Protein AF-A0A316BCJ4-F1 (afdb_monomer)

pLDDT: mean 72.44, std 18.16, range [36.25, 93.19]

Structure (mmCIF, N/CA/C/O backbone):
data_AF-A0A316BCJ4-F1
#
_entry.id   AF-A0A316BCJ4-F1
#
loop_
_atom_site.group_PDB
_atom_site.id
_atom_site.type_symbol
_atom_site.label_atom_id
_atom_site.label_alt_id
_atom_site.label_comp_id
_atom_site.label_asym_id
_atom_site.label_entity_id
_atom_site.label_seq_id
_atom_site.pdbx_PDB_ins_code
_atom_site.Cartn_x
_atom_site.Cartn_y
_atom_site.Cartn_z
_atom_site.occupancy
_atom_site.B_iso_or_equiv
_atom_site.auth_seq_id
_atom_site.auth_comp_id
_atom_site.auth_asym_id
_atom_site.auth_atom_id
_atom_site.pdbx_PDB_model_num
ATOM 1 N N . MET A 1 1 ? -21.056 -7.267 5.463 1.00 51.72 1 MET A N 1
ATOM 2 C CA . MET A 1 1 ? -20.321 -6.931 4.212 1.00 51.72 1 MET A CA 1
ATOM 3 C C . MET A 1 1 ? -19.604 -8.192 3.710 1.00 51.72 1 MET A C 1
ATOM 5 O O . MET A 1 1 ? -19.361 -9.063 4.532 1.00 51.72 1 MET A O 1
ATOM 9 N N . SER A 1 2 ? -19.285 -8.358 2.415 1.00 53.59 2 SER A N 1
ATOM 10 C CA . SER A 1 2 ? -18.467 -9.519 1.986 1.00 53.59 2 SER A CA 1
ATOM 11 C C . SER A 1 2 ? -17.026 -9.367 2.498 1.00 53.59 2 SER A C 1
ATOM 13 O O . SER A 1 2 ? -16.483 -8.266 2.402 1.00 53.59 2 SER A O 1
ATOM 15 N N . ARG A 1 3 ? -16.399 -10.441 3.009 1.00 55.09 3 ARG A N 1
ATOM 16 C CA . ARG A 1 3 ? -15.015 -10.435 3.549 1.00 55.09 3 ARG A CA 1
ATOM 17 C C . ARG A 1 3 ? -13.990 -9.847 2.571 1.00 55.09 3 ARG A C 1
ATOM 19 O O . ARG A 1 3 ? -13.053 -9.172 2.990 1.00 55.09 3 ARG A O 1
ATOM 26 N N . GLU A 1 4 ? -14.196 -10.048 1.270 1.00 50.34 4 GLU A N 1
ATOM 27 C CA . GLU A 1 4 ? -13.363 -9.463 0.208 1.00 50.34 4 GLU A CA 1
ATOM 28 C C . GLU A 1 4 ? -13.374 -7.929 0.192 1.00 50.34 4 GLU A C 1
ATOM 30 O O . GLU A 1 4 ? -12.372 -7.307 -0.157 1.00 50.34 4 GLU A O 1
ATOM 35 N N . ASN A 1 5 ? -14.483 -7.302 0.588 1.00 52.69 5 ASN A N 1
ATOM 36 C CA . ASN A 1 5 ? -14.592 -5.845 0.606 1.00 52.69 5 ASN A CA 1
ATOM 37 C C . ASN A 1 5 ? -13.893 -5.257 1.838 1.00 52.69 5 ASN A C 1
ATOM 39 O O . ASN A 1 5 ? -13.210 -4.243 1.713 1.00 52.69 5 ASN A O 1
ATOM 43 N N . SER A 1 6 ? -13.958 -5.926 2.997 1.00 53.28 6 SER A N 1
ATOM 44 C CA . SER A 1 6 ? -13.237 -5.516 4.214 1.00 53.28 6 SER A CA 1
ATOM 45 C C . SER A 1 6 ? -11.713 -5.506 4.020 1.00 53.28 6 SER A C 1
ATOM 47 O O . SER A 1 6 ? -11.015 -4.710 4.646 1.00 53.28 6 SER A O 1
ATOM 49 N N . GLN A 1 7 ? -11.161 -6.335 3.125 1.00 61.00 7 GLN A N 1
ATOM 50 C CA . GLN A 1 7 ? -9.721 -6.349 2.822 1.00 61.00 7 GLN A CA 1
ATOM 51 C C . GLN A 1 7 ? -9.229 -5.142 2.009 1.00 61.00 7 GLN A C 1
ATOM 53 O O . GLN A 1 7 ? -8.041 -4.839 2.049 1.00 61.00 7 GLN A O 1
ATOM 58 N N . LYS A 1 8 ? -10.125 -4.423 1.323 1.00 61.62 8 LYS A N 1
ATOM 59 C CA . LYS A 1 8 ? -9.773 -3.299 0.435 1.00 61.62 8 LYS A CA 1
ATOM 60 C C . LYS A 1 8 ? -9.913 -1.923 1.094 1.00 61.62 8 LYS A C 1
ATOM 62 O O . LYS A 1 8 ? -9.478 -0.927 0.533 1.00 61.62 8 LYS A O 1
ATOM 67 N N . ILE A 1 9 ? -10.534 -1.855 2.272 1.00 65.19 9 ILE A N 1
ATOM 68 C CA . ILE A 1 9 ? -10.832 -0.593 2.962 1.00 65.19 9 ILE A CA 1
ATOM 69 C C . ILE A 1 9 ? -9.610 -0.108 3.758 1.00 65.19 9 ILE A C 1
ATOM 71 O O . ILE A 1 9 ? -9.266 -0.691 4.786 1.00 65.19 9 ILE A O 1
ATOM 75 N N . ASN A 1 10 ? -8.947 0.958 3.319 1.00 70.75 10 ASN A N 1
ATOM 76 C CA . ASN A 1 10 ? -7.932 1.616 4.146 1.00 70.75 10 ASN A CA 1
ATOM 77 C C . ASN A 1 10 ? -8.577 2.224 5.402 1.00 70.75 10 ASN A C 1
ATOM 79 O O . ASN A 1 10 ? -9.725 2.667 5.363 1.00 70.75 10 ASN A O 1
ATOM 83 N N . PHE A 1 11 ? -7.854 2.184 6.522 1.00 78.56 11 PHE A N 1
ATOM 84 C CA . PHE A 1 11 ? -8.283 2.765 7.792 1.00 78.56 11 PHE A CA 1
ATOM 85 C C . PHE A 1 11 ? -7.076 3.283 8.576 1.00 78.56 11 PHE A C 1
ATOM 87 O O . PHE A 1 11 ? -5.973 2.738 8.482 1.00 78.56 11 PHE A O 1
ATOM 94 N N . SER A 1 12 ? -7.300 4.318 9.374 1.00 82.38 12 SER A N 1
ATOM 95 C CA . SER A 1 12 ? -6.301 4.993 10.195 1.00 82.38 12 SER A CA 1
ATOM 96 C C . SER A 1 12 ? -6.470 4.680 11.687 1.00 82.38 12 SER A C 1
ATOM 98 O O . SER A 1 12 ? -7.500 4.179 12.149 1.00 82.38 12 SER A O 1
ATOM 100 N N . SER A 1 13 ? -5.462 5.032 12.490 1.00 84.81 13 SER A N 1
ATOM 101 C CA . SER A 1 13 ? -5.580 5.007 13.955 1.00 84.81 13 SER A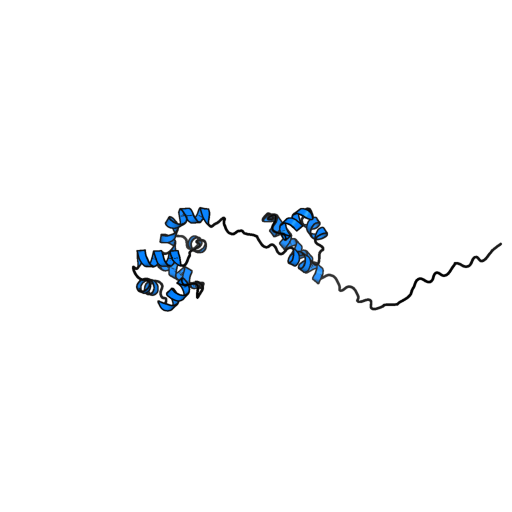 CA 1
ATOM 102 C C . SER A 1 13 ? -6.691 5.927 14.473 1.00 84.81 13 SER A C 1
ATOM 104 O O . SER A 1 13 ? -7.219 5.685 15.559 1.00 84.81 13 SER A O 1
ATOM 106 N N . GLU A 1 14 ? -7.034 6.983 13.735 1.00 84.44 14 GLU A N 1
ATOM 107 C CA . GLU A 1 14 ? -8.103 7.912 14.099 1.00 84.44 14 GLU A CA 1
ATOM 108 C C . GLU A 1 14 ? -9.482 7.282 13.897 1.00 84.44 14 GLU A C 1
ATOM 110 O O . GLU A 1 14 ? -10.312 7.348 14.805 1.00 84.44 14 GLU A O 1
ATOM 115 N N . ASP A 1 15 ? -9.678 6.543 12.802 1.00 86.56 15 ASP A N 1
ATOM 116 C CA . ASP A 1 15 ? -10.911 5.788 12.550 1.00 86.56 15 ASP A CA 1
ATOM 117 C C . ASP A 1 15 ? -11.181 4.779 13.665 1.00 86.56 15 ASP A C 1
ATOM 119 O O . ASP A 1 15 ? -12.292 4.688 14.191 1.00 86.56 15 ASP A O 1
ATOM 123 N N . VAL A 1 16 ? -10.139 4.062 14.098 1.00 87.50 16 VAL A N 1
ATOM 124 C CA . VAL A 1 16 ? -10.243 3.094 15.197 1.00 87.50 16 VAL A CA 1
ATOM 125 C C . VAL A 1 16 ? -10.573 3.790 16.522 1.00 87.50 16 VAL A C 1
ATOM 127 O O . VAL A 1 16 ? -11.366 3.268 17.308 1.00 87.50 16 VAL A O 1
ATOM 130 N N . ARG A 1 17 ? -10.015 4.982 16.789 1.00 88.88 17 ARG A N 1
ATOM 131 C CA . ARG A 1 17 ? -10.353 5.771 17.992 1.00 88.88 17 ARG A CA 1
ATOM 132 C C . ARG A 1 17 ? -11.798 6.250 17.962 1.00 88.88 17 ARG A C 1
ATOM 134 O O . ARG A 1 17 ? -12.479 6.151 18.982 1.00 88.88 17 ARG A O 1
ATOM 141 N N . LYS A 1 18 ? -12.262 6.743 16.814 1.00 89.81 18 LYS A N 1
ATOM 142 C CA . LYS A 1 18 ? -13.629 7.231 16.633 1.00 89.81 18 LYS A CA 1
ATOM 143 C C . LYS A 1 18 ? -14.637 6.096 16.799 1.00 89.81 18 LYS A C 1
ATOM 145 O O . LYS A 1 18 ? -15.547 6.217 17.614 1.00 89.81 18 LYS A O 1
ATOM 150 N N . PHE A 1 19 ? -14.392 4.950 16.166 1.00 90.81 19 PHE A N 1
ATOM 151 C CA . PHE A 1 19 ? -15.201 3.748 16.357 1.00 90.81 19 PHE A CA 1
ATOM 152 C C . PHE A 1 19 ? -15.244 3.288 17.818 1.00 90.81 19 PHE A C 1
ATOM 154 O O . PHE A 1 19 ? -16.316 3.014 18.359 1.00 90.81 19 PHE A O 1
ATOM 161 N N . ALA A 1 20 ? -14.084 3.227 18.482 1.00 90.81 20 ALA A N 1
ATOM 162 C CA . ALA A 1 20 ? -14.002 2.826 19.882 1.00 90.81 20 ALA A CA 1
ATOM 163 C C . ALA A 1 20 ? -14.783 3.779 20.801 1.00 90.81 20 ALA A C 1
ATOM 165 O O . ALA A 1 20 ? -15.461 3.321 21.722 1.00 90.81 20 ALA A O 1
ATOM 166 N N . SER A 1 21 ? -14.714 5.087 20.539 1.00 88.94 21 SER A N 1
ATOM 167 C CA . SER A 1 21 ? -15.469 6.107 21.270 1.00 88.94 21 SER A CA 1
ATOM 168 C C . SER A 1 21 ? -16.978 5.951 21.056 1.00 88.94 21 SER A C 1
ATOM 170 O O . SER A 1 21 ? -17.729 5.867 22.023 1.00 88.94 21 SER A O 1
ATOM 172 N N . GLU A 1 22 ? -17.423 5.822 19.804 1.00 90.69 22 GLU A N 1
ATOM 173 C CA . GLU A 1 22 ? -18.848 5.755 19.457 1.00 90.69 22 GLU A CA 1
ATOM 174 C C . GLU A 1 22 ? -19.524 4.451 19.901 1.00 90.69 22 GLU A C 1
ATOM 176 O O . GLU A 1 22 ? -20.659 4.474 20.374 1.00 90.69 22 GLU A O 1
ATOM 181 N N . ARG A 1 23 ? -18.854 3.301 19.748 1.00 89.25 23 ARG A N 1
ATOM 182 C CA . ARG A 1 23 ? -19.466 1.981 19.991 1.00 89.25 23 ARG A CA 1
ATOM 183 C C . ARG A 1 23 ? -19.181 1.400 21.368 1.00 89.25 23 ARG A C 1
ATOM 185 O O . ARG A 1 23 ? -19.972 0.598 21.857 1.00 89.25 23 ARG A O 1
ATOM 192 N N . TYR A 1 24 ? -18.066 1.777 21.989 1.00 90.00 24 TYR A N 1
ATOM 193 C CA . TYR A 1 24 ? -17.602 1.160 23.236 1.00 90.00 24 TYR A CA 1
ATOM 194 C C . TYR A 1 24 ? -17.343 2.170 24.360 1.00 90.00 24 TYR A C 1
ATOM 196 O O . TYR A 1 24 ? -17.082 1.758 25.499 1.00 90.00 24 TYR A O 1
ATOM 204 N N . GLY A 1 25 ? -17.392 3.475 24.065 1.00 86.94 25 GLY A N 1
ATOM 205 C CA . GLY A 1 25 ? -17.171 4.592 24.989 1.00 86.94 25 GLY A CA 1
ATOM 206 C C . GLY A 1 25 ? -15.726 4.744 25.473 1.00 86.94 25 GLY A C 1
ATOM 207 O O . GLY A 1 25 ? -15.237 5.852 25.658 1.00 86.94 25 GLY A O 1
ATOM 208 N N . THR A 1 26 ? -15.010 3.636 25.679 1.00 87.44 26 THR A N 1
ATOM 209 C CA . THR A 1 26 ? -13.625 3.628 26.153 1.00 87.44 26 THR A CA 1
ATOM 210 C C . THR A 1 26 ? -12.769 2.641 25.368 1.00 87.44 26 THR A C 1
ATOM 212 O O . THR A 1 26 ? -13.206 1.543 25.012 1.00 87.44 26 THR A O 1
ATOM 215 N N . LEU A 1 27 ? -11.487 2.981 25.195 1.00 85.38 27 LEU A N 1
ATOM 216 C CA . LEU A 1 27 ? -10.490 2.083 24.598 1.00 85.38 27 LEU A CA 1
ATOM 217 C C . LEU A 1 27 ? -10.329 0.775 25.385 1.00 85.38 27 LEU A C 1
ATOM 219 O O . LEU A 1 27 ? -9.986 -0.248 24.805 1.00 85.38 27 LEU A O 1
ATOM 223 N N . LYS A 1 28 ? -10.593 0.787 26.696 1.00 88.94 28 LYS A N 1
ATOM 224 C CA . LYS A 1 28 ? -10.544 -0.412 27.541 1.00 88.94 28 LYS A CA 1
ATOM 225 C C . LYS A 1 28 ? -11.634 -1.417 27.158 1.00 88.94 28 LYS A C 1
ATOM 227 O O . LYS A 1 28 ? -11.342 -2.602 27.005 1.00 88.94 28 LYS A O 1
ATOM 232 N N . ASN A 1 29 ? -12.871 -0.949 26.985 1.00 90.19 29 ASN A N 1
ATOM 233 C CA . ASN A 1 29 ? -13.991 -1.796 26.569 1.00 90.19 29 ASN A CA 1
ATOM 234 C C . ASN A 1 29 ? -13.792 -2.312 25.145 1.00 90.19 29 ASN A C 1
ATOM 236 O O . ASN A 1 29 ? -14.021 -3.489 24.878 1.00 90.19 29 ASN A O 1
ATOM 240 N N . PHE A 1 30 ? -13.293 -1.447 24.261 1.00 93.19 30 PHE A N 1
ATOM 241 C CA . PHE A 1 30 ? -12.974 -1.823 22.893 1.00 93.19 30 PHE A CA 1
ATOM 242 C C . PHE A 1 30 ? -11.863 -2.880 22.823 1.00 93.19 30 PHE A C 1
ATOM 244 O O . PHE A 1 30 ? -12.053 -3.907 22.181 1.00 93.19 30 PHE A O 1
ATOM 251 N N . ALA A 1 31 ? -10.753 -2.698 23.550 1.00 90.12 31 ALA A N 1
ATOM 252 C CA . ALA A 1 31 ? -9.663 -3.678 23.623 1.00 90.12 31 ALA A CA 1
ATOM 253 C C . ALA A 1 31 ? -10.164 -5.063 24.061 1.00 90.12 31 ALA A C 1
ATOM 255 O O . ALA A 1 31 ? -9.782 -6.078 23.479 1.00 90.12 31 ALA A O 1
ATOM 256 N N . LYS A 1 32 ? -11.071 -5.094 25.048 1.00 91.12 32 LYS A N 1
ATOM 257 C CA . LYS A 1 32 ? -11.721 -6.326 25.508 1.00 91.12 32 LYS A CA 1
ATOM 258 C C . LYS A 1 32 ? -12.571 -6.970 24.408 1.00 91.12 32 LYS A C 1
ATOM 260 O O . LYS A 1 32 ? -12.518 -8.186 24.267 1.00 91.12 32 LYS A O 1
ATOM 265 N N . ALA A 1 33 ? -13.320 -6.177 23.641 1.00 89.25 33 ALA A N 1
ATOM 266 C CA . ALA A 1 33 ? -14.183 -6.669 22.566 1.00 89.25 33 ALA A CA 1
ATOM 267 C C . ALA A 1 33 ? -13.393 -7.297 21.407 1.00 89.25 33 ALA A C 1
ATOM 269 O O . ALA A 1 33 ? -13.771 -8.355 20.925 1.00 89.25 33 ALA A O 1
ATOM 270 N N . ILE A 1 34 ? -12.264 -6.699 21.018 1.00 89.44 34 ILE A N 1
ATOM 271 C CA . ILE A 1 34 ? -11.385 -7.220 19.952 1.00 89.44 34 ILE A CA 1
ATOM 272 C C . ILE A 1 34 ? -10.364 -8.262 20.458 1.00 89.44 34 ILE A C 1
ATOM 274 O O . ILE A 1 34 ? -9.479 -8.704 19.717 1.00 89.44 34 ILE A O 1
ATOM 278 N N . GLY A 1 35 ? -10.421 -8.616 21.747 1.00 88.00 35 GLY A N 1
ATOM 279 C CA . GLY A 1 35 ? -9.570 -9.632 22.366 1.00 88.00 35 GLY A CA 1
ATOM 280 C C . GLY A 1 35 ? -8.079 -9.279 22.435 1.00 88.00 35 GLY A C 1
ATOM 281 O O . GLY A 1 35 ? -7.243 -10.175 22.303 1.00 88.00 35 GLY A O 1
ATOM 282 N N . VAL A 1 36 ? -7.724 -8.000 22.611 1.00 87.75 36 VAL A N 1
ATOM 283 C CA . VAL A 1 36 ? -6.329 -7.544 22.790 1.00 87.75 36 VAL A CA 1
ATOM 284 C C . VAL A 1 36 ? -6.142 -6.821 24.123 1.00 87.75 36 VAL A C 1
ATOM 286 O O . VAL A 1 36 ? -7.090 -6.338 24.739 1.00 87.75 36 VAL A O 1
ATOM 289 N N . SER A 1 37 ? -4.897 -6.706 24.587 1.00 87.69 37 SER A N 1
ATOM 290 C CA . SER A 1 37 ? -4.608 -5.906 25.777 1.00 87.69 37 SER A CA 1
ATOM 291 C C . SER A 1 37 ? -4.721 -4.408 25.468 1.00 87.69 37 SER A C 1
ATOM 293 O O . SER A 1 37 ? -4.323 -3.941 24.398 1.00 87.69 37 SER A O 1
ATOM 295 N N . GLN A 1 38 ? -5.223 -3.627 26.428 1.00 86.94 38 GLN A N 1
ATOM 296 C CA . GLN A 1 38 ? -5.300 -2.169 26.298 1.00 86.94 38 GLN A CA 1
ATOM 297 C C . GLN A 1 38 ? -3.927 -1.529 25.987 1.00 86.94 38 GLN A C 1
ATOM 299 O O . GLN A 1 38 ? -3.883 -0.678 25.103 1.00 86.94 38 GLN A O 1
ATOM 304 N N . PRO A 1 39 ? -2.796 -1.937 26.607 1.00 87.38 39 PRO A N 1
ATOM 305 C CA . PRO A 1 39 ? -1.478 -1.416 26.237 1.00 87.38 39 PRO A CA 1
ATOM 306 C C . PRO A 1 39 ? -1.096 -1.690 24.779 1.00 87.38 39 PRO A C 1
ATOM 308 O O . PRO A 1 39 ? -0.562 -0.799 24.120 1.00 87.38 39 PRO A O 1
ATOM 311 N N . ASN A 1 40 ? -1.399 -2.886 24.258 1.00 84.56 40 ASN A N 1
ATOM 312 C CA . ASN A 1 40 ? -1.113 -3.222 22.862 1.00 84.56 40 ASN A CA 1
ATOM 313 C C . ASN A 1 40 ? -1.945 -2.361 21.908 1.00 84.56 40 ASN A C 1
ATOM 315 O O . ASN A 1 40 ? -1.399 -1.825 20.948 1.00 84.56 40 ASN A O 1
ATOM 319 N N . LEU A 1 41 ? -3.232 -2.165 22.208 1.00 87.12 41 LEU A N 1
ATOM 320 C CA . LEU A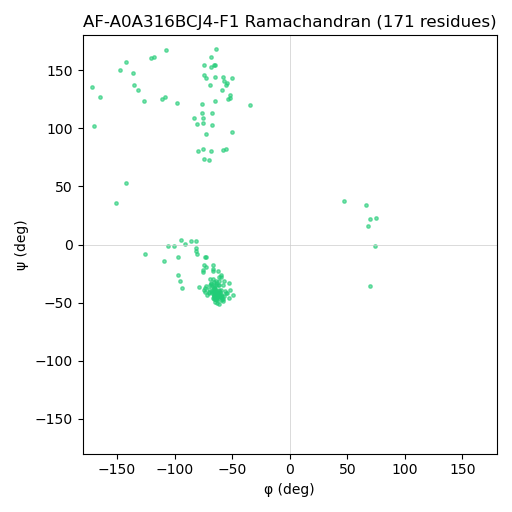 1 41 ? -4.089 -1.257 21.446 1.00 87.12 41 LEU A CA 1
ATOM 321 C C . LEU A 1 41 ? -3.538 0.176 21.456 1.00 87.12 41 LEU A C 1
ATOM 323 O O . LEU A 1 41 ? -3.406 0.781 20.398 1.00 87.12 41 LEU A O 1
ATOM 327 N N . THR A 1 42 ? -3.146 0.709 22.614 1.00 86.56 42 THR A N 1
ATOM 328 C CA . THR A 1 42 ? -2.563 2.059 22.713 1.00 86.56 42 THR A CA 1
ATOM 329 C C . THR A 1 42 ? -1.257 2.186 21.917 1.00 86.56 42 THR A C 1
ATOM 331 O O . THR A 1 42 ? -1.017 3.205 21.266 1.00 86.56 42 THR A O 1
ATOM 334 N N . GLN A 1 43 ? -0.401 1.159 21.932 1.00 83.62 43 GLN A N 1
ATOM 335 C CA . GLN A 1 43 ? 0.829 1.140 21.133 1.00 83.62 43 GLN A CA 1
ATOM 336 C C . GLN A 1 43 ? 0.541 1.139 19.630 1.00 83.62 43 GLN A C 1
ATOM 338 O O . GLN A 1 43 ? 1.193 1.881 18.897 1.00 83.62 43 GLN A O 1
ATOM 343 N N . SER A 1 44 ? -0.454 0.371 19.181 1.00 83.44 44 SER A N 1
ATOM 344 C CA . SER A 1 44 ? -0.868 0.373 17.777 1.00 83.44 44 SER A CA 1
ATOM 345 C C . SER A 1 44 ? -1.468 1.716 17.357 1.00 83.44 44 SER A C 1
ATOM 347 O O . SER A 1 44 ? -1.047 2.309 16.368 1.00 83.44 44 SER A O 1
ATOM 349 N N . LEU A 1 45 ? -2.354 2.284 18.179 1.00 85.38 45 LEU A N 1
ATOM 350 C CA . LEU A 1 45 ? -2.985 3.578 17.903 1.00 85.38 45 LEU A CA 1
ATOM 351 C C . LEU A 1 45 ? -2.018 4.765 17.937 1.00 85.38 45 LEU A C 1
ATOM 353 O O . LEU A 1 45 ? -2.353 5.828 17.419 1.00 85.38 45 LEU A O 1
ATOM 357 N N . SER A 1 46 ? -0.863 4.636 18.590 1.00 82.06 46 SER A N 1
ATOM 358 C CA . SER A 1 46 ? 0.170 5.682 18.642 1.00 82.06 46 SER A CA 1
ATOM 359 C C . SER A 1 46 ? 1.199 5.573 17.515 1.00 82.06 46 SER A C 1
ATOM 361 O O . SER A 1 46 ? 2.131 6.368 17.482 1.00 82.06 46 SER A O 1
ATOM 363 N N . GLY A 1 47 ? 1.071 4.585 16.620 1.00 75.50 47 GLY A N 1
ATOM 364 C CA . GLY A 1 47 ? 2.033 4.342 15.541 1.00 75.50 47 GLY A CA 1
ATOM 365 C C . GLY A 1 47 ? 3.355 3.724 16.007 1.00 75.50 47 GLY A C 1
ATOM 366 O O . GLY A 1 47 ? 4.200 3.394 15.183 1.00 75.50 47 GLY A O 1
ATOM 367 N N . LYS A 1 48 ? 3.533 3.493 17.318 1.00 73.50 48 LYS A N 1
ATOM 368 C CA . LYS A 1 48 ? 4.707 2.791 17.868 1.00 73.50 48 LYS A CA 1
ATOM 369 C C . LYS A 1 48 ? 4.756 1.324 17.448 1.00 73.50 48 LYS A C 1
ATOM 371 O O . LYS A 1 48 ? 5.818 0.709 17.492 1.00 73.50 48 LYS A O 1
ATOM 376 N N . ARG A 1 49 ? 3.608 0.751 17.081 1.00 72.56 49 ARG A N 1
ATOM 377 C CA . ARG A 1 49 ? 3.495 -0.572 16.470 1.00 72.56 49 ARG A CA 1
ATOM 378 C C . ARG A 1 49 ? 2.524 -0.518 15.294 1.00 72.56 49 ARG A C 1
ATOM 380 O O . ARG A 1 49 ? 1.458 0.071 15.443 1.00 72.56 49 ARG A O 1
ATOM 387 N N . PRO A 1 50 ? 2.832 -1.154 14.157 1.00 72.81 50 PRO A N 1
ATOM 388 C CA . PRO A 1 50 ? 1.852 -1.292 13.091 1.00 72.81 50 PRO A CA 1
ATOM 389 C C . PRO A 1 50 ? 0.684 -2.179 13.545 1.00 72.81 50 PRO A C 1
ATOM 391 O O . PRO A 1 50 ? 0.829 -3.044 14.419 1.00 72.81 50 PRO A O 1
ATOM 394 N N . PHE A 1 51 ? -0.482 -1.986 12.932 1.00 74.19 51 PHE A N 1
ATOM 395 C CA . PHE A 1 51 ? -1.576 -2.947 13.022 1.00 74.19 51 PHE A CA 1
ATOM 396 C C . PHE A 1 51 ? -1.149 -4.228 12.291 1.00 74.19 51 PHE A C 1
ATOM 398 O O . PHE A 1 51 ? -1.084 -4.267 11.068 1.00 74.19 51 PHE A O 1
ATOM 405 N N . GLY A 1 52 ? -0.775 -5.262 13.047 1.00 68.31 52 GLY A N 1
ATOM 406 C CA . GLY A 1 52 ? -0.395 -6.564 12.488 1.00 68.31 52 GLY A CA 1
ATOM 407 C C . GLY A 1 52 ? -1.545 -7.268 11.752 1.00 68.31 52 GLY A C 1
ATOM 408 O O . GLY A 1 52 ? -2.705 -6.892 11.897 1.00 68.31 52 GLY A O 1
ATOM 409 N N . ALA A 1 53 ? -1.233 -8.339 11.016 1.00 68.12 53 ALA A N 1
ATOM 410 C CA . ALA A 1 53 ? -2.178 -9.037 10.131 1.00 68.12 53 ALA A CA 1
ATOM 411 C C . ALA A 1 53 ? -3.511 -9.439 10.802 1.00 68.12 53 ALA A C 1
ATOM 413 O O . ALA A 1 53 ? -4.576 -9.264 10.216 1.00 68.12 53 ALA A O 1
ATOM 414 N N . SER A 1 54 ? -3.477 -9.880 12.064 1.00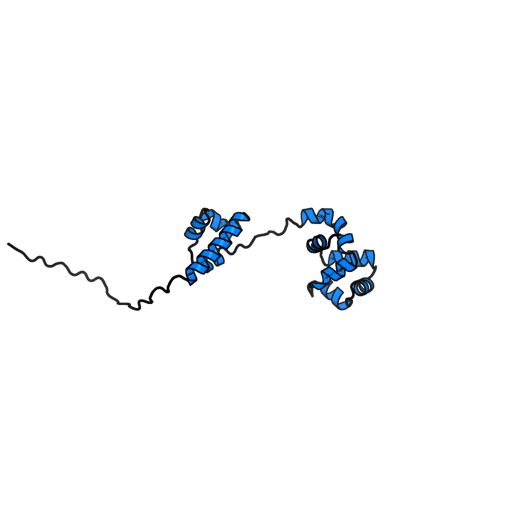 81.12 54 SER A N 1
ATOM 415 C CA . SER A 1 54 ? -4.675 -10.306 12.806 1.00 81.12 54 SER A CA 1
ATOM 416 C C . SER A 1 54 ? -5.590 -9.160 13.254 1.00 81.12 54 SER A C 1
ATOM 418 O O . SER A 1 54 ? -6.670 -9.408 13.781 1.00 81.12 54 SER A O 1
ATOM 420 N N . TRP A 1 55 ? -5.163 -7.896 13.147 1.00 83.19 55 TRP A N 1
ATOM 421 C CA . TRP A 1 55 ? -5.998 -6.760 13.557 1.00 83.19 55 TRP A CA 1
ATOM 422 C C . TRP A 1 55 ? -7.229 -6.617 12.685 1.00 83.19 55 TRP A C 1
ATOM 424 O O . TRP A 1 55 ? -8.290 -6.253 13.178 1.00 83.19 55 TRP A O 1
ATOM 434 N N . ARG A 1 56 ? -7.087 -6.921 11.398 1.00 81.44 56 ARG A N 1
ATOM 435 C CA . ARG A 1 56 ? -8.169 -6.769 10.438 1.00 81.44 56 ARG A CA 1
ATOM 436 C C . ARG A 1 56 ? -9.320 -7.719 10.746 1.00 81.44 56 ARG A C 1
ATOM 438 O O . ARG A 1 56 ? -10.459 -7.284 10.791 1.00 81.44 56 ARG A O 1
ATOM 445 N N . GLU A 1 57 ? -9.007 -8.974 11.052 1.00 84.31 57 GLU A N 1
ATOM 446 C CA . GLU A 1 57 ? -9.992 -9.977 11.475 1.00 84.31 57 GLU A CA 1
ATOM 447 C C . GLU A 1 57 ? -10.713 -9.537 12.752 1.00 84.31 57 GLU A C 1
ATOM 449 O O . GLU A 1 57 ? -11.937 -9.488 12.790 1.00 84.31 57 GLU A O 1
ATOM 454 N N . ARG A 1 58 ? -9.958 -9.092 13.762 1.00 87.88 58 ARG A N 1
ATOM 455 C CA . ARG A 1 58 ? -10.514 -8.629 15.043 1.00 87.88 58 ARG A CA 1
ATOM 456 C C . ARG A 1 58 ? -11.394 -7.385 14.911 1.00 87.88 58 ARG A C 1
ATOM 458 O O . ARG A 1 58 ? -12.337 -7.216 15.675 1.00 87.88 58 ARG A O 1
ATOM 465 N N . LEU A 1 59 ? -11.070 -6.493 13.975 1.00 87.88 59 LEU A N 1
ATOM 466 C CA . LEU A 1 59 ? -11.877 -5.315 13.652 1.00 87.88 59 LEU A CA 1
ATOM 467 C C . LEU A 1 59 ? -13.147 -5.700 12.878 1.00 87.88 59 LEU A C 1
ATOM 469 O O . LEU A 1 59 ? -14.212 -5.134 13.122 1.00 87.88 59 LEU A O 1
ATOM 473 N N . ASP A 1 60 ? -13.057 -6.677 11.978 1.00 85.75 60 ASP A N 1
ATOM 474 C CA . ASP A 1 60 ? -14.209 -7.205 11.241 1.00 85.75 60 ASP A CA 1
ATOM 475 C C . ASP A 1 60 ? -15.210 -7.886 12.190 1.00 85.75 60 ASP A C 1
ATOM 477 O O . ASP A 1 60 ? -16.406 -7.617 12.107 1.00 85.75 60 ASP A O 1
ATOM 481 N N . GLU A 1 61 ? -14.725 -8.654 13.174 1.00 86.88 61 GLU A N 1
ATOM 482 C CA . GLU A 1 61 ? -15.547 -9.319 14.203 1.00 86.88 61 GLU A CA 1
ATOM 483 C C . GLU A 1 61 ? -16.416 -8.354 15.020 1.00 86.88 61 GLU A C 1
ATOM 485 O O . GLU A 1 61 ? -17.515 -8.707 15.447 1.00 86.88 61 GLU A O 1
ATOM 490 N N . VAL A 1 62 ? -15.944 -7.124 15.230 1.00 88.19 62 VAL A N 1
ATOM 491 C CA . VAL A 1 62 ? -16.684 -6.085 15.962 1.00 88.19 62 VAL A CA 1
ATOM 492 C C . VAL A 1 62 ? -17.497 -5.166 15.049 1.00 88.19 62 VAL A C 1
ATOM 494 O O . VAL A 1 62 ? -18.111 -4.214 15.527 1.00 88.19 62 VAL A O 1
ATOM 497 N N . GLY A 1 63 ? -17.528 -5.430 13.740 1.00 85.81 63 GLY A N 1
ATOM 498 C CA . GLY A 1 63 ? -18.287 -4.639 12.770 1.00 85.81 63 GLY A CA 1
ATOM 499 C C . GLY A 1 63 ? -17.655 -3.284 12.436 1.00 85.81 63 GLY A C 1
ATOM 500 O O . GLY A 1 63 ? -18.353 -2.373 11.987 1.00 85.81 63 GLY A O 1
ATOM 501 N N . PHE A 1 64 ? -16.341 -3.128 12.635 1.00 87.88 64 PHE A N 1
ATOM 502 C CA . PHE A 1 64 ? -15.621 -1.885 12.337 1.00 87.88 64 PHE A CA 1
ATOM 503 C C . PHE A 1 64 ? -15.770 -1.469 10.870 1.00 87.88 64 PHE A C 1
ATOM 505 O O . PHE A 1 64 ? -16.115 -0.326 10.589 1.00 87.88 64 PHE A O 1
ATOM 512 N N . PHE A 1 65 ? -15.562 -2.392 9.926 1.00 82.62 65 PHE A N 1
ATOM 513 C CA . PHE A 1 65 ? -15.631 -2.080 8.494 1.00 82.62 65 PHE A CA 1
ATOM 514 C C . PHE A 1 65 ? -17.052 -1.765 8.026 1.00 82.62 65 PHE A C 1
ATOM 516 O O . PHE A 1 65 ? -17.230 -0.945 7.127 1.00 82.62 65 PHE A O 1
ATOM 523 N N . GLU A 1 66 ? -18.067 -2.348 8.668 1.00 81.81 66 GLU A N 1
ATOM 524 C CA . GLU A 1 66 ? -19.472 -2.007 8.421 1.00 81.81 66 GLU A CA 1
ATOM 525 C C . GLU A 1 66 ? -19.810 -0.591 8.872 1.00 81.81 66 GLU A C 1
ATOM 527 O O . GLU A 1 66 ? -20.510 0.127 8.161 1.00 81.81 66 GLU A O 1
ATOM 532 N N . TRP A 1 67 ? -19.267 -0.171 10.015 1.00 85.75 67 TRP A N 1
ATOM 533 C CA . TRP A 1 67 ? -19.376 1.206 10.488 1.00 85.75 67 TRP A CA 1
ATOM 534 C C . TRP A 1 67 ? -18.559 2.182 9.632 1.00 85.75 67 TRP A C 1
ATOM 536 O O . TRP A 1 67 ? -19.029 3.281 9.344 1.00 85.75 67 TRP A O 1
ATOM 546 N N . LEU A 1 68 ? -17.372 1.772 9.182 1.00 80.88 68 LEU A N 1
ATOM 547 C CA . LEU A 1 68 ? -16.479 2.621 8.400 1.00 80.88 68 LEU A CA 1
ATOM 548 C C . LEU A 1 68 ? -16.992 2.828 6.970 1.00 80.88 68 LEU A C 1
ATOM 550 O O . LEU A 1 68 ? -16.861 3.915 6.430 1.00 80.88 68 LEU A O 1
ATOM 554 N N . SER A 1 69 ? -17.620 1.829 6.345 1.00 73.00 69 SER A N 1
ATOM 555 C CA . SER A 1 69 ? -18.080 1.898 4.948 1.00 73.00 69 SER A CA 1
ATOM 556 C C . SER A 1 69 ? -18.970 3.094 4.572 1.00 73.00 69 SER A C 1
ATOM 558 O O . SER A 1 69 ? -18.709 3.679 3.519 1.00 73.00 69 SER A O 1
ATOM 560 N N . PRO A 1 70 ? -20.003 3.488 5.345 1.00 69.75 70 PRO A N 1
ATOM 561 C CA . PRO A 1 70 ? -20.794 4.677 5.030 1.00 69.75 70 PRO A CA 1
ATOM 562 C C . PRO A 1 70 ? -20.002 5.978 5.210 1.00 69.75 70 PRO A C 1
ATOM 564 O O . PRO A 1 70 ? -20.209 6.901 4.430 1.00 69.75 70 PRO A O 1
ATOM 567 N N . ILE A 1 71 ? -19.078 6.029 6.177 1.00 66.12 71 ILE A N 1
ATOM 568 C CA . ILE A 1 71 ? -18.164 7.164 6.405 1.00 66.12 71 ILE A CA 1
ATOM 569 C C . ILE A 1 71 ? -17.152 7.258 5.250 1.00 66.12 71 ILE A C 1
ATOM 571 O O . ILE A 1 71 ? -16.840 8.341 4.768 1.00 66.12 71 ILE A O 1
ATOM 575 N N . ASN A 1 72 ? -16.737 6.107 4.717 1.00 58.12 72 ASN A N 1
ATOM 576 C CA . ASN A 1 72 ? -15.839 5.984 3.578 1.00 58.12 72 ASN A CA 1
ATOM 577 C C . ASN A 1 72 ? -16.518 6.135 2.208 1.00 58.12 72 ASN A C 1
ATOM 579 O O . ASN A 1 72 ? -15.834 6.010 1.200 1.00 58.12 72 ASN A O 1
ATOM 583 N N . LYS A 1 73 ? -17.824 6.419 2.092 1.00 50.53 73 LYS A N 1
ATOM 584 C CA . LYS A 1 73 ? -18.423 6.674 0.762 1.00 50.53 73 LYS A CA 1
ATOM 585 C C . LYS A 1 73 ? -17.832 7.906 0.062 1.00 50.53 73 LYS A C 1
ATOM 587 O O . LYS A 1 73 ? -17.881 7.959 -1.166 1.00 50.53 73 LYS A O 1
ATOM 592 N N . GLU A 1 74 ? -17.252 8.836 0.818 1.00 46.75 74 GLU A N 1
ATOM 593 C CA . GLU A 1 74 ? -16.486 9.972 0.286 1.00 46.75 74 GLU A CA 1
ATOM 594 C C . GLU A 1 74 ? -14.973 9.663 0.199 1.00 46.75 74 GLU A C 1
ATOM 596 O O . GLU A 1 74 ? -14.352 9.955 -0.818 1.00 46.75 74 GLU A O 1
ATOM 601 N N . LEU A 1 75 ? -14.388 8.926 1.153 1.00 44.00 75 LEU A N 1
ATOM 602 C CA . LEU A 1 75 ? -12.960 8.534 1.132 1.00 44.00 75 LEU A CA 1
ATOM 603 C C . LEU A 1 75 ? -12.606 7.402 0.142 1.00 44.00 75 LEU A C 1
ATOM 605 O O . LEU A 1 75 ? -11.467 7.316 -0.308 1.00 44.00 75 LEU A O 1
ATOM 609 N N . ILE A 1 76 ? -13.571 6.569 -0.274 1.00 45.59 76 ILE A N 1
ATOM 610 C CA . ILE A 1 76 ? -13.401 5.609 -1.385 1.00 45.59 76 ILE A CA 1
ATOM 611 C C . ILE A 1 76 ? -13.228 6.354 -2.721 1.00 45.59 76 ILE A C 1
ATOM 613 O O . ILE A 1 76 ? -12.728 5.767 -3.679 1.00 45.59 76 ILE A O 1
ATOM 617 N N . LYS A 1 77 ? -13.604 7.639 -2.803 1.00 43.53 77 LYS A N 1
ATOM 618 C CA . LYS A 1 77 ? -13.388 8.459 -4.001 1.00 43.53 77 LYS A CA 1
ATOM 619 C C . LYS A 1 77 ? -12.111 9.298 -3.950 1.00 43.53 77 LYS A C 1
ATOM 621 O O . LYS A 1 77 ? -11.491 9.431 -4.999 1.00 43.53 77 LYS A O 1
ATOM 626 N N . ASP A 1 78 ? -11.671 9.749 -2.774 1.00 37.25 78 ASP A N 1
ATOM 627 C CA . ASP A 1 78 ? -10.583 10.740 -2.699 1.00 37.25 78 ASP A CA 1
ATOM 628 C C . ASP A 1 78 ? -9.229 10.233 -2.166 1.00 37.25 78 ASP A C 1
ATOM 630 O O . ASP A 1 78 ? -8.216 10.874 -2.430 1.00 37.25 78 ASP A O 1
ATOM 634 N N . GLU A 1 79 ? -9.132 9.057 -1.529 1.00 38.16 79 GLU A N 1
ATOM 635 C CA . GLU A 1 79 ? -7.816 8.489 -1.147 1.00 38.16 79 GLU A CA 1
ATOM 636 C C . GLU A 1 79 ? -7.298 7.387 -2.085 1.00 38.16 79 GLU A C 1
ATOM 638 O O . GLU A 1 79 ? -6.172 6.911 -1.937 1.00 38.16 79 GLU A O 1
ATOM 643 N N . LEU A 1 80 ? -8.068 7.022 -3.116 1.00 41.28 80 LEU A N 1
ATOM 644 C CA . LEU A 1 80 ? -7.572 6.190 -4.221 1.00 41.28 80 LEU A CA 1
ATOM 645 C C . LEU A 1 80 ? -6.793 6.990 -5.281 1.00 41.28 80 LEU A C 1
ATOM 647 O O . LEU A 1 80 ? -6.251 6.383 -6.202 1.00 41.28 80 LEU A O 1
ATOM 651 N N . ILE A 1 81 ? -6.682 8.320 -5.148 1.00 38.88 81 ILE A N 1
ATOM 652 C CA . ILE A 1 81 ? -5.876 9.173 -6.038 1.00 38.88 81 ILE A CA 1
ATOM 653 C C . ILE A 1 81 ? -5.186 10.298 -5.244 1.00 38.88 81 ILE A C 1
ATOM 655 O O . ILE A 1 81 ? -5.305 11.472 -5.569 1.00 38.88 81 ILE A O 1
ATOM 659 N N . ASN A 1 82 ? -4.453 9.969 -4.179 1.00 36.44 82 ASN A N 1
ATOM 660 C CA . ASN A 1 82 ? -3.311 10.809 -3.786 1.00 36.44 82 ASN A CA 1
ATOM 661 C C . ASN A 1 82 ? -2.201 10.019 -3.088 1.00 36.44 82 ASN A C 1
ATOM 663 O O . ASN A 1 82 ? -1.501 10.511 -2.205 1.00 36.44 82 ASN A O 1
ATOM 667 N N . VAL A 1 83 ? -1.984 8.782 -3.533 1.00 40.84 83 VAL A N 1
ATOM 668 C CA . VAL A 1 83 ? -0.591 8.390 -3.687 1.00 40.84 83 VAL A CA 1
ATOM 669 C C . VAL A 1 83 ? -0.136 9.282 -4.838 1.00 40.84 83 VAL A C 1
ATOM 671 O O . VAL A 1 83 ? -0.613 9.115 -5.960 1.00 40.84 83 VAL A O 1
ATOM 674 N N . GLU A 1 84 ? 0.766 10.232 -4.598 1.00 41.47 84 GLU A N 1
ATOM 675 C CA . GLU A 1 84 ? 1.768 10.491 -5.624 1.00 41.47 84 GLU A CA 1
ATOM 676 C C . GLU A 1 84 ? 2.425 9.127 -5.859 1.00 41.47 84 GLU A C 1
ATOM 678 O O . GLU A 1 84 ? 3.452 8.794 -5.269 1.00 41.47 84 GLU A O 1
ATOM 683 N N . THR A 1 85 ? 1.810 8.271 -6.679 1.00 45.25 85 THR A N 1
ATOM 684 C CA . THR A 1 85 ? 2.503 7.171 -7.313 1.00 45.25 85 THR A CA 1
ATOM 685 C C . THR A 1 85 ? 3.398 7.862 -8.319 1.00 45.25 85 THR A C 1
ATOM 687 O O . THR A 1 85 ? 3.215 7.747 -9.526 1.00 45.25 85 THR A O 1
ATOM 690 N N . LYS A 1 86 ? 4.453 8.512 -7.822 1.00 48.69 86 LYS A N 1
ATOM 691 C CA . LYS A 1 86 ? 5.754 8.227 -8.385 1.00 48.69 86 LYS A CA 1
ATOM 692 C C . LYS A 1 86 ? 5.936 6.731 -8.175 1.00 48.69 86 LYS A C 1
ATOM 694 O O . LYS A 1 86 ? 6.502 6.283 -7.184 1.00 48.69 86 LYS A O 1
ATOM 699 N N . LEU A 1 87 ? 5.330 5.956 -9.076 1.00 56.00 87 LEU A N 1
ATOM 700 C CA . LEU A 1 87 ? 5.781 4.626 -9.414 1.00 56.00 87 LEU A CA 1
ATOM 701 C C . LEU A 1 87 ? 7.266 4.832 -9.684 1.00 56.00 87 LEU A C 1
ATOM 703 O O . LEU A 1 87 ? 7.639 5.351 -10.733 1.00 56.00 87 LEU A O 1
ATOM 707 N N . ASN A 1 88 ? 8.091 4.570 -8.670 1.00 63.06 88 ASN A N 1
ATOM 708 C CA . ASN A 1 88 ? 9.530 4.663 -8.797 1.00 63.06 88 ASN A CA 1
ATOM 709 C C . ASN A 1 88 ? 9.941 3.431 -9.587 1.00 63.06 88 ASN A C 1
ATOM 711 O O . ASN A 1 88 ? 10.220 2.372 -9.027 1.00 63.06 88 ASN A O 1
ATOM 715 N N . ILE A 1 89 ? 9.799 3.540 -10.902 1.00 72.88 89 ILE A N 1
ATOM 716 C CA . ILE A 1 89 ? 10.114 2.467 -11.821 1.00 72.88 89 ILE A CA 1
ATOM 717 C C . ILE A 1 89 ? 11.623 2.448 -11.905 1.00 72.88 89 ILE A C 1
ATOM 719 O O . ILE A 1 89 ? 12.240 3.388 -12.403 1.00 72.88 89 ILE A O 1
ATOM 723 N N . ASP A 1 90 ? 12.199 1.370 -11.394 1.00 80.19 90 ASP A N 1
ATOM 724 C CA . ASP A 1 90 ? 13.635 1.157 -11.404 1.00 80.19 90 ASP A CA 1
ATOM 725 C C . ASP A 1 90 ? 14.104 0.768 -12.816 1.00 80.19 90 ASP A C 1
ATOM 727 O O . ASP A 1 90 ? 14.369 -0.393 -13.129 1.00 80.19 90 ASP A O 1
ATOM 731 N N . ILE A 1 91 ? 14.124 1.762 -13.710 1.00 84.06 91 ILE A N 1
ATOM 732 C CA . ILE A 1 91 ? 14.626 1.619 -15.080 1.00 84.06 91 ILE A CA 1
ATOM 733 C C . ILE A 1 91 ? 16.115 1.257 -15.059 1.00 84.06 91 ILE A C 1
ATOM 735 O O . ILE A 1 91 ? 16.557 0.474 -15.898 1.00 84.06 91 ILE A O 1
ATOM 739 N N . ASP A 1 92 ? 16.869 1.779 -14.088 1.00 84.88 92 ASP A N 1
ATOM 740 C CA . ASP A 1 92 ? 18.292 1.479 -13.925 1.00 84.88 92 ASP A CA 1
ATOM 741 C C . ASP A 1 92 ? 18.491 0.001 -13.536 1.00 84.88 92 ASP A C 1
ATOM 743 O O . ASP A 1 92 ? 19.237 -0.712 -14.208 1.00 84.88 92 ASP A O 1
ATOM 747 N N . GLY A 1 93 ? 17.713 -0.520 -12.583 1.00 83.31 93 GLY A N 1
ATOM 748 C CA . GLY A 1 93 ? 17.692 -1.948 -12.254 1.00 83.31 93 GLY A CA 1
ATOM 749 C C . GLY A 1 93 ? 17.240 -2.841 -13.417 1.00 83.31 93 GLY A C 1
ATOM 750 O O . GLY A 1 93 ? 17.779 -3.933 -13.609 1.00 83.31 93 GLY A O 1
ATOM 751 N N . ALA A 1 94 ? 16.300 -2.386 -14.253 1.00 83.06 94 ALA A N 1
ATOM 752 C CA . ALA A 1 94 ? 15.900 -3.115 -15.460 1.00 83.06 94 ALA A CA 1
ATOM 753 C C . ALA A 1 94 ? 17.030 -3.185 -16.506 1.00 83.06 94 ALA A C 1
ATOM 755 O O . ALA A 1 94 ? 17.235 -4.231 -17.128 1.00 83.06 94 ALA A O 1
ATOM 756 N N . ILE A 1 95 ? 17.793 -2.103 -16.685 1.00 84.31 95 ILE A N 1
ATOM 757 C CA . ILE A 1 95 ? 18.973 -2.057 -17.564 1.00 84.31 95 ILE A CA 1
ATOM 758 C C . ILE A 1 95 ? 20.056 -3.019 -17.065 1.00 84.31 95 ILE A C 1
ATOM 760 O O . ILE A 1 95 ? 20.590 -3.804 -17.852 1.00 84.31 95 ILE A O 1
ATOM 764 N N . GLU A 1 96 ? 20.342 -3.001 -15.762 1.00 83.56 96 GLU A N 1
ATOM 765 C CA . GLU A 1 96 ? 21.336 -3.881 -15.144 1.00 83.56 96 GLU A CA 1
ATOM 766 C C . GLU A 1 96 ? 20.937 -5.356 -15.260 1.00 83.56 96 GLU A C 1
ATOM 768 O O . GLU A 1 96 ? 21.716 -6.184 -15.737 1.00 83.56 96 GLU A O 1
ATOM 773 N N . LEU A 1 97 ? 19.700 -5.695 -14.885 1.00 83.19 97 LEU A N 1
ATOM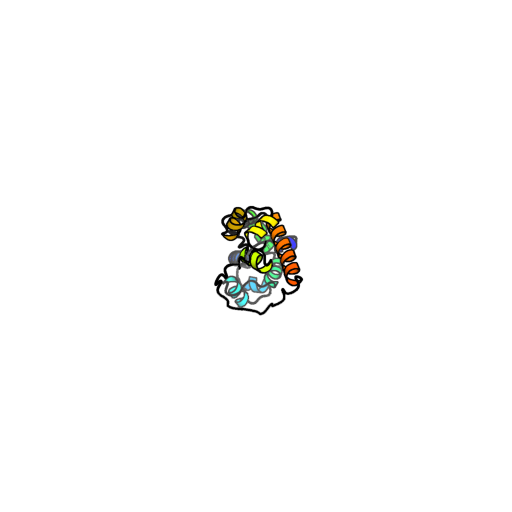 774 C CA . LEU A 1 97 ? 19.231 -7.080 -14.856 1.00 83.19 97 LEU A CA 1
ATOM 775 C C . LEU A 1 97 ? 19.098 -7.689 -16.257 1.00 83.19 97 LEU A C 1
ATOM 777 O O . LEU A 1 97 ? 19.346 -8.882 -16.438 1.00 83.19 97 LEU A O 1
ATOM 781 N N . SER A 1 98 ? 18.718 -6.880 -17.247 1.00 82.44 98 SER A N 1
ATOM 782 C CA . SER A 1 98 ? 18.630 -7.305 -18.647 1.00 82.44 98 SER A CA 1
ATOM 783 C C . SER A 1 98 ? 19.980 -7.318 -19.368 1.0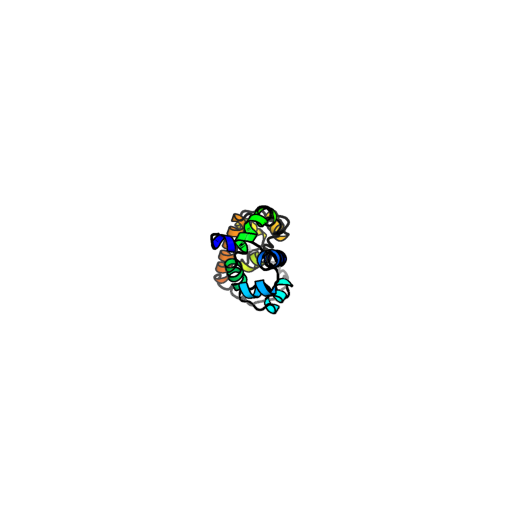0 82.44 98 SER A C 1
ATOM 785 O O . SER A 1 98 ? 20.039 -7.773 -20.513 1.00 82.44 98 SER A O 1
ATOM 787 N N . ASN A 1 99 ? 21.048 -6.797 -18.746 1.00 84.44 99 ASN A N 1
ATOM 788 C CA . ASN A 1 99 ? 22.352 -6.565 -19.373 1.00 84.44 99 ASN A CA 1
ATOM 789 C C . ASN A 1 99 ? 22.228 -5.862 -20.745 1.00 84.44 99 ASN A C 1
ATOM 791 O O . ASN A 1 99 ? 22.920 -6.199 -21.708 1.00 84.44 99 ASN A O 1
ATOM 795 N N . THR A 1 100 ? 21.275 -4.932 -20.865 1.00 82.25 100 THR A N 1
ATOM 796 C CA . THR A 1 100 ? 20.898 -4.307 -22.139 1.00 82.25 100 THR A CA 1
ATOM 797 C C . THR A 1 100 ? 20.962 -2.784 -22.019 1.00 82.25 100 THR A C 1
ATOM 799 O O . THR A 1 100 ? 20.260 -2.216 -21.187 1.00 82.25 100 THR A O 1
ATOM 802 N N . PRO A 1 101 ? 21.736 -2.082 -22.872 1.00 86.50 101 PRO A N 1
ATOM 803 C CA . PRO A 1 101 ? 21.834 -0.624 -22.822 1.00 86.50 101 PRO A CA 1
ATOM 804 C C . PRO A 1 101 ? 20.477 0.075 -22.985 1.00 86.50 101 PRO A C 1
ATOM 806 O O . PRO A 1 101 ? 19.664 -0.338 -23.815 1.00 86.50 101 PRO A O 1
ATOM 809 N N . ALA A 1 102 ? 20.271 1.195 -22.285 1.00 82.69 102 ALA A N 1
ATOM 810 C CA . ALA A 1 102 ? 19.006 1.945 -22.286 1.00 82.69 102 ALA A CA 1
ATOM 811 C C . ALA A 1 102 ? 18.423 2.240 -23.689 1.00 82.69 102 ALA A C 1
ATOM 813 O O . ALA A 1 102 ? 17.229 2.008 -23.892 1.00 82.69 102 ALA A O 1
ATOM 814 N N . PRO A 1 103 ? 19.213 2.663 -24.704 1.00 86.81 103 PRO A N 1
ATOM 815 C CA . PRO A 1 103 ? 18.680 2.896 -26.049 1.00 86.81 103 PRO A CA 1
ATOM 816 C C . PRO A 1 103 ? 18.159 1.617 -26.711 1.00 86.81 103 PRO A C 1
ATOM 818 O O . PRO A 1 103 ? 17.175 1.648 -27.448 1.00 86.81 103 PRO A O 1
ATOM 821 N N . ARG A 1 104 ? 18.809 0.479 -26.441 1.00 85.12 104 ARG A N 1
ATOM 822 C CA . ARG A 1 104 ? 18.401 -0.820 -26.974 1.00 85.12 104 ARG A CA 1
ATOM 823 C C . ARG A 1 104 ? 17.155 -1.336 -26.264 1.00 85.12 104 ARG A C 1
ATOM 825 O O . ARG A 1 104 ? 16.266 -1.861 -26.926 1.00 85.12 104 ARG A O 1
ATOM 832 N N . LEU A 1 105 ? 17.064 -1.133 -24.952 1.00 86.38 105 LEU A N 1
ATOM 833 C CA . LEU A 1 105 ? 15.877 -1.466 -24.171 1.00 86.38 105 LEU A CA 1
ATOM 834 C C . LEU A 1 105 ? 14.656 -0.660 -24.643 1.00 86.38 105 LEU A C 1
ATOM 836 O O . LEU A 1 105 ? 13.603 -1.245 -24.876 1.00 86.38 105 LEU A O 1
ATOM 840 N N . ALA A 1 106 ? 14.814 0.646 -24.892 1.00 88.69 106 ALA A N 1
ATOM 841 C CA . ALA A 1 106 ? 13.753 1.496 -25.443 1.00 88.69 106 ALA A CA 1
ATOM 842 C C . ALA A 1 106 ? 13.231 0.971 -26.795 1.00 88.69 106 ALA A C 1
ATOM 844 O O . ALA A 1 106 ? 12.023 0.854 -26.994 1.00 88.69 106 ALA A O 1
ATOM 845 N N . GLN A 1 107 ? 14.138 0.572 -27.695 1.00 88.06 107 GLN A N 1
ATOM 846 C CA . GLN A 1 107 ? 13.766 -0.023 -28.983 1.00 88.06 107 GLN A CA 1
ATOM 847 C C . GLN A 1 107 ? 12.967 -1.322 -28.824 1.00 88.06 107 GLN A C 1
ATOM 849 O O . GLN A 1 107 ? 11.964 -1.500 -29.510 1.00 88.06 107 GLN A O 1
ATOM 854 N N . LEU A 1 108 ? 13.391 -2.221 -27.929 1.00 88.25 108 LEU A N 1
ATOM 855 C CA . LEU A 1 108 ? 12.692 -3.488 -27.670 1.00 88.25 108 LEU A CA 1
ATOM 856 C C . LEU A 1 108 ? 11.312 -3.267 -27.041 1.00 88.25 108 LEU A C 1
ATOM 858 O O . LEU A 1 108 ? 10.371 -4.001 -27.324 1.00 88.25 108 LEU A O 1
ATOM 862 N N . MET A 1 109 ? 11.190 -2.215 -26.237 1.00 88.75 109 MET A N 1
ATOM 863 C CA . MET A 1 109 ? 9.939 -1.743 -25.655 1.00 88.75 109 MET A CA 1
ATOM 864 C C . MET A 1 109 ? 9.001 -1.066 -26.668 1.00 88.75 109 MET A C 1
ATOM 866 O O . MET A 1 109 ? 7.851 -0.793 -26.329 1.00 88.75 109 MET A O 1
ATOM 87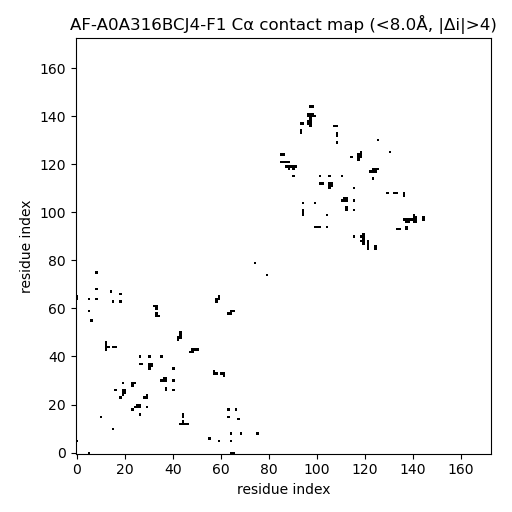0 N N . GLY A 1 110 ? 9.472 -0.765 -27.885 1.00 89.38 110 GLY A N 1
ATOM 871 C CA . GLY A 1 110 ? 8.708 -0.016 -28.885 1.00 89.38 110 GLY A CA 1
ATOM 872 C C . GLY A 1 110 ? 8.504 1.460 -28.527 1.00 89.38 110 GLY A C 1
ATOM 873 O O . GLY A 1 110 ? 7.570 2.086 -29.023 1.00 89.38 110 GLY A O 1
ATOM 874 N N . VAL A 1 111 ? 9.355 2.022 -27.663 1.00 90.12 111 VAL A N 1
ATOM 875 C CA . VAL A 1 111 ? 9.289 3.424 -27.222 1.00 90.12 111 VAL A CA 1
ATOM 876 C C . VAL A 1 111 ? 10.543 4.196 -27.622 1.00 90.12 111 VAL A C 1
ATOM 878 O O . VAL A 1 111 ? 11.593 3.626 -27.919 1.00 90.12 111 VAL A O 1
ATOM 881 N N . SER A 1 112 ? 10.454 5.525 -27.635 1.00 89.81 112 SER A N 1
ATOM 882 C CA . SER A 1 112 ? 11.633 6.363 -27.852 1.00 89.81 112 SER A CA 1
ATOM 883 C C . SER A 1 112 ? 12.520 6.394 -26.603 1.00 89.81 112 SER A C 1
ATOM 885 O O . SER A 1 112 ? 12.045 6.239 -25.476 1.00 89.81 112 SER A O 1
ATOM 887 N N . ALA A 1 113 ? 13.817 6.654 -26.790 1.00 85.94 113 ALA A N 1
ATOM 888 C CA . ALA A 1 113 ? 14.748 6.828 -25.673 1.00 85.94 113 ALA A CA 1
ATOM 889 C C . ALA A 1 113 ? 14.320 7.971 -24.733 1.00 85.94 113 ALA A C 1
ATOM 891 O O . ALA A 1 113 ? 14.464 7.852 -23.523 1.00 85.94 113 ALA A O 1
ATOM 892 N N . ALA A 1 114 ? 13.725 9.036 -25.283 1.00 87.81 114 ALA A N 1
ATOM 893 C CA . ALA A 1 114 ? 13.182 10.142 -24.501 1.00 87.81 114 ALA A CA 1
ATOM 894 C C . ALA A 1 114 ? 12.017 9.702 -23.600 1.00 87.81 114 ALA A C 1
ATOM 896 O O . ALA A 1 114 ? 11.950 10.113 -22.449 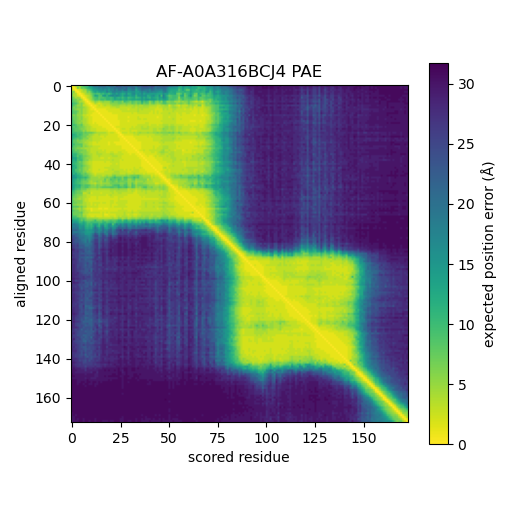1.00 87.81 114 ALA A O 1
ATOM 897 N N . ILE A 1 115 ? 11.122 8.832 -24.085 1.00 87.44 115 ILE A N 1
ATOM 898 C CA . ILE A 1 115 ? 10.018 8.304 -23.269 1.00 87.44 115 ILE A CA 1
ATOM 899 C C . ILE A 1 115 ? 10.571 7.475 -22.105 1.00 87.44 115 ILE A C 1
ATOM 901 O O . ILE A 1 115 ? 10.181 7.699 -20.960 1.00 87.44 115 ILE A O 1
ATOM 905 N N . LEU A 1 116 ? 11.530 6.584 -22.373 1.00 86.88 116 LEU A N 1
ATOM 906 C CA . LEU A 1 116 ? 12.169 5.778 -21.330 1.00 86.88 116 LEU A CA 1
ATOM 907 C C . LEU A 1 116 ? 12.874 6.657 -20.273 1.00 86.88 116 LEU A C 1
ATOM 909 O O . LEU A 1 116 ? 12.770 6.385 -19.079 1.00 86.88 116 LEU A O 1
ATOM 913 N N . ASP A 1 117 ? 13.526 7.744 -20.696 1.00 85.88 117 ASP A N 1
ATOM 914 C CA . ASP A 1 117 ? 14.177 8.711 -19.800 1.00 85.88 117 ASP A CA 1
ATOM 915 C C . ASP A 1 117 ? 13.169 9.509 -18.953 1.00 85.88 117 ASP A C 1
ATOM 917 O O . ASP A 1 117 ? 13.382 9.746 -17.762 1.00 85.88 117 ASP A O 1
ATOM 921 N N . THR A 1 118 ? 12.001 9.846 -19.513 1.00 86.38 118 THR A N 1
ATOM 922 C CA . THR A 1 118 ? 10.924 10.468 -18.725 1.00 86.38 118 THR A CA 1
ATOM 923 C C . THR A 1 118 ? 10.336 9.526 -17.673 1.00 86.38 118 THR A C 1
ATOM 925 O O . THR A 1 118 ? 9.914 10.000 -16.621 1.00 86.38 118 THR A O 1
ATOM 928 N N . TRP A 1 119 ? 10.336 8.207 -17.903 1.00 87.12 119 TRP A N 1
ATOM 929 C CA . TRP A 1 119 ? 9.945 7.227 -16.878 1.00 87.12 119 TRP A CA 1
ATOM 930 C C . TRP A 1 119 ? 11.003 7.125 -15.786 1.00 87.12 119 TRP A C 1
ATOM 932 O O . TRP A 1 119 ? 10.669 7.144 -14.605 1.00 87.12 119 TRP A O 1
ATOM 942 N N . ARG A 1 120 ? 12.281 7.096 -16.179 1.00 82.94 120 ARG A N 1
ATOM 943 C CA . ARG A 1 120 ? 13.423 7.064 -15.259 1.00 82.94 120 ARG A CA 1
ATOM 944 C C . ARG A 1 120 ? 13.458 8.277 -14.324 1.00 82.94 120 ARG A C 1
ATOM 946 O O . ARG A 1 120 ? 13.719 8.138 -13.137 1.00 82.94 120 ARG A O 1
ATOM 953 N N . THR A 1 121 ? 13.190 9.468 -1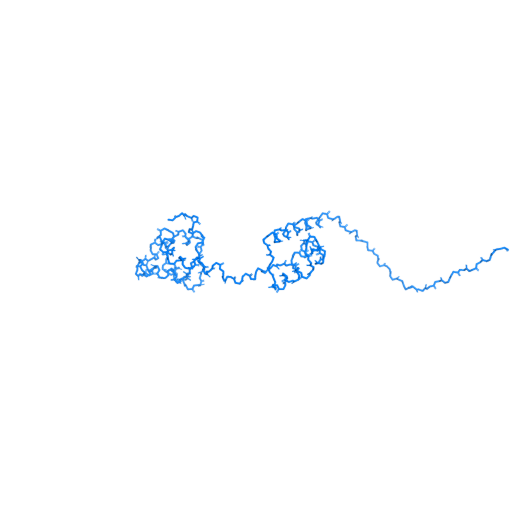4.850 1.00 82.44 121 THR A N 1
ATOM 954 C CA . THR A 1 121 ? 13.175 10.722 -14.073 1.00 82.44 121 THR A CA 1
ATOM 955 C C . THR A 1 121 ? 11.865 10.946 -13.311 1.00 82.44 121 THR A C 1
ATOM 957 O O . THR A 1 121 ? 11.747 11.911 -12.553 1.00 82.44 121 THR A O 1
ATOM 960 N N . GLY A 1 122 ? 10.866 10.076 -13.503 1.00 78.56 122 GLY A N 1
ATOM 961 C CA . GLY A 1 122 ? 9.526 10.231 -12.937 1.00 78.56 122 GLY A CA 1
ATOM 962 C C . GLY A 1 122 ? 8.734 11.401 -13.530 1.00 78.56 122 GLY A C 1
ATOM 963 O O . GLY A 1 122 ? 7.749 11.830 -12.933 1.00 78.56 122 GLY A O 1
ATOM 964 N N . ALA A 1 123 ? 9.161 11.936 -14.679 1.00 81.62 123 ALA A N 1
ATOM 965 C CA . ALA A 1 123 ? 8.486 13.013 -15.401 1.00 81.62 123 ALA A CA 1
ATOM 966 C C . ALA A 1 123 ? 7.232 12.530 -16.152 1.00 81.62 123 ALA A C 1
ATOM 968 O O . ALA A 1 123 ? 6.331 13.322 -16.425 1.00 81.62 123 ALA A O 1
ATOM 969 N N . SER A 1 124 ? 7.152 11.239 -16.483 1.00 81.94 124 SER A N 1
ATOM 970 C CA . SER A 1 124 ? 5.938 10.614 -17.012 1.00 81.94 124 SER A CA 1
ATOM 971 C C . SER A 1 124 ? 5.765 9.194 -16.467 1.00 81.94 124 SER A C 1
ATOM 973 O O . SER A 1 124 ? 6.720 8.569 -16.010 1.00 81.94 124 SER A O 1
ATOM 975 N N . THR A 1 125 ? 4.529 8.689 -16.475 1.00 82.06 125 THR A N 1
ATOM 976 C CA . THR A 1 125 ? 4.199 7.341 -15.986 1.00 82.06 125 THR A CA 1
ATOM 977 C C . THR A 1 125 ? 3.866 6.427 -17.172 1.00 82.06 125 THR A C 1
ATOM 979 O O . THR A 1 125 ? 3.006 6.796 -17.975 1.00 82.06 125 THR A O 1
ATOM 982 N N . PRO A 1 126 ? 4.509 5.254 -17.315 1.00 82.50 126 PRO A N 1
ATOM 983 C CA . PRO A 1 126 ? 4.131 4.262 -18.315 1.00 82.50 126 PRO A CA 1
ATOM 984 C C . PRO A 1 126 ? 2.738 3.698 -18.054 1.00 82.50 126 PRO A C 1
ATOM 986 O O . PRO A 1 126 ? 2.264 3.623 -16.919 1.00 82.50 126 PRO A O 1
ATOM 989 N N . THR A 1 127 ? 2.098 3.224 -19.116 1.00 85.00 127 THR A N 1
ATOM 990 C CA . THR A 1 127 ? 0.860 2.455 -19.007 1.00 85.00 127 THR A CA 1
ATOM 991 C C . THR A 1 127 ? 1.119 1.089 -18.365 1.00 85.00 127 THR A C 1
ATOM 993 O O . THR A 1 127 ? 2.239 0.575 -18.364 1.00 85.00 127 THR A O 1
ATOM 996 N N . LEU A 1 128 ? 0.064 0.449 -17.850 1.00 79.25 128 LEU A N 1
ATOM 997 C CA . LEU A 1 128 ? 0.159 -0.907 -17.301 1.00 79.25 128 LEU A CA 1
ATOM 998 C C . LEU A 1 128 ? 0.714 -1.910 -18.326 1.00 79.25 128 LEU A C 1
ATOM 1000 O O . LEU A 1 128 ? 1.535 -2.753 -17.983 1.00 79.25 128 LEU A O 1
ATOM 1004 N N . GLU A 1 129 ? 0.305 -1.793 -19.587 1.00 83.00 129 GLU A N 1
ATOM 1005 C CA . GLU A 1 129 ? 0.811 -2.629 -20.678 1.00 83.00 129 GLU A CA 1
ATOM 1006 C C . GLU A 1 129 ? 2.320 -2.437 -20.889 1.00 83.00 129 GLU A C 1
ATOM 1008 O O . GLU A 1 129 ? 3.059 -3.412 -21.023 1.00 83.00 129 GLU A O 1
ATOM 1013 N N . GLN A 1 130 ? 2.798 -1.191 -20.828 1.00 86.75 130 GLN A N 1
ATOM 1014 C CA . GLN A 1 130 ? 4.224 -0.872 -20.913 1.00 86.75 130 GLN A CA 1
ATOM 1015 C C . GLN A 1 130 ? 5.004 -1.411 -19.706 1.00 86.75 130 GLN A C 1
ATOM 1017 O O . GLN A 1 130 ? 6.107 -1.920 -19.874 1.00 86.75 130 GLN A O 1
ATOM 1022 N N . LEU A 1 131 ? 4.434 -1.382 -18.501 1.00 86.44 131 LEU A N 1
ATOM 1023 C CA . LEU A 1 131 ? 5.060 -1.981 -17.317 1.00 86.44 131 LEU A CA 1
ATOM 1024 C C . LEU A 1 131 ? 5.169 -3.506 -17.425 1.00 86.44 131 LEU A C 1
ATOM 1026 O O . LEU A 1 131 ? 6.222 -4.077 -17.138 1.00 86.44 131 LEU A O 1
ATOM 1030 N N . VAL A 1 132 ? 4.100 -4.167 -17.872 1.00 84.56 132 VAL A N 1
ATOM 1031 C CA . VAL A 1 132 ? 4.084 -5.622 -18.080 1.00 84.56 132 VAL A CA 1
ATOM 1032 C C . VAL A 1 132 ? 5.093 -6.023 -19.157 1.00 84.56 132 VAL A C 1
ATOM 1034 O O . VAL A 1 132 ? 5.842 -6.983 -18.973 1.00 84.56 132 VAL A O 1
ATOM 1037 N N . ASN A 1 133 ? 5.164 -5.268 -20.255 1.00 87.38 133 ASN A N 1
ATOM 1038 C CA . ASN A 1 133 ? 6.135 -5.513 -21.317 1.00 87.38 133 ASN A CA 1
ATOM 1039 C C . ASN A 1 133 ? 7.582 -5.322 -20.824 1.00 87.38 133 ASN A C 1
ATOM 1041 O O . ASN A 1 133 ? 8.425 -6.185 -21.060 1.00 87.38 133 ASN A O 1
ATOM 1045 N N . LEU A 1 134 ? 7.854 -4.256 -20.060 1.00 87.44 134 LEU A N 1
ATOM 1046 C CA . LEU A 1 134 ? 9.174 -3.993 -19.474 1.00 87.44 134 LEU A CA 1
ATOM 1047 C C . LEU A 1 134 ? 9.623 -5.123 -18.547 1.00 87.44 134 LEU A C 1
ATOM 1049 O O . LEU A 1 134 ? 10.765 -5.577 -18.641 1.00 87.44 134 LEU A O 1
ATOM 1053 N N . PHE A 1 135 ? 8.728 -5.611 -17.689 1.00 86.62 135 PHE A N 1
ATOM 1054 C CA . PHE A 1 135 ? 9.011 -6.739 -16.808 1.00 86.62 135 PHE A CA 1
ATOM 1055 C C . PHE A 1 135 ? 9.337 -8.009 -17.606 1.00 86.62 135 PHE A C 1
ATOM 1057 O O . PHE A 1 135 ? 10.384 -8.621 -17.394 1.00 86.62 135 PHE A O 1
ATOM 1064 N N . ASN A 1 136 ? 8.483 -8.373 -18.566 1.00 86.50 136 ASN A N 1
ATOM 1065 C CA . ASN A 1 136 ? 8.668 -9.578 -19.375 1.00 86.50 136 ASN A CA 1
ATOM 1066 C C . ASN A 1 136 ? 9.966 -9.534 -20.189 1.00 86.50 136 ASN A C 1
ATOM 1068 O O . ASN A 1 136 ? 10.698 -10.524 -20.227 1.00 86.50 136 ASN A O 1
ATOM 1072 N N . LEU A 1 137 ? 10.282 -8.388 -20.798 1.00 86.56 137 LEU A N 1
ATOM 1073 C CA . LEU A 1 137 ? 11.525 -8.192 -21.543 1.00 86.56 137 LEU A CA 1
ATOM 1074 C C . LEU A 1 137 ? 12.748 -8.278 -20.634 1.00 86.56 137 LEU A C 1
ATOM 1076 O O . LEU A 1 137 ? 13.708 -8.965 -20.973 1.00 86.56 137 LEU A O 1
ATOM 1080 N N . THR A 1 138 ? 12.703 -7.646 -19.462 1.00 86.06 138 THR A N 1
ATOM 1081 C CA . THR A 1 138 ? 13.811 -7.688 -18.499 1.00 86.06 138 THR A CA 1
ATOM 1082 C C . THR A 1 138 ? 14.077 -9.114 -18.025 1.00 86.06 138 THR A C 1
ATOM 1084 O O . THR A 1 138 ? 15.226 -9.552 -18.004 1.00 86.06 138 THR A O 1
ATOM 1087 N N . VAL A 1 139 ? 13.026 -9.875 -17.706 1.00 83.19 139 VAL A N 1
ATOM 1088 C CA . VAL A 1 139 ? 13.145 -11.282 -17.301 1.00 83.19 139 VAL A CA 1
ATOM 1089 C C . VAL A 1 139 ? 13.674 -12.144 -18.450 1.00 83.19 139 VAL A C 1
ATOM 1091 O O . VAL A 1 139 ? 14.606 -12.920 -18.246 1.00 83.19 139 VAL A O 1
ATOM 1094 N N . ALA A 1 140 ? 13.136 -11.996 -19.663 1.00 84.31 140 ALA A N 1
ATOM 1095 C CA . ALA A 1 140 ? 13.575 -12.769 -20.824 1.00 84.31 140 ALA A CA 1
ATOM 1096 C C . ALA A 1 140 ? 15.051 -12.509 -21.171 1.00 84.31 140 ALA A C 1
ATOM 1098 O O . ALA A 1 140 ? 15.810 -13.452 -21.407 1.00 84.31 140 ALA A O 1
ATOM 1099 N N . LEU A 1 141 ? 15.476 -11.243 -21.159 1.00 82.69 141 LEU A N 1
ATOM 1100 C CA . LEU A 1 141 ? 16.857 -10.840 -21.428 1.00 82.69 141 LEU A CA 1
ATOM 1101 C C . LEU A 1 141 ? 17.799 -11.250 -20.295 1.00 82.69 141 LEU A C 1
ATOM 1103 O O . LEU A 1 141 ? 18.866 -11.788 -20.571 1.00 82.69 141 LEU A O 1
ATOM 1107 N N . GLY A 1 142 ? 17.394 -11.086 -19.034 1.00 80.12 142 GLY A N 1
ATOM 1108 C CA . GLY A 1 142 ? 18.192 -11.494 -17.877 1.00 80.12 142 GLY A CA 1
ATOM 1109 C C . GLY A 1 142 ? 18.392 -13.009 -17.794 1.00 80.12 142 GLY A C 1
ATOM 1110 O O . GLY A 1 142 ? 19.486 -13.475 -17.477 1.00 80.12 142 GLY A O 1
ATOM 1111 N N . LEU A 1 143 ? 17.373 -13.802 -18.140 1.00 77.94 143 LEU A N 1
ATOM 1112 C CA . LEU A 1 143 ? 17.512 -15.256 -18.272 1.00 77.94 143 LEU A CA 1
ATOM 1113 C C . LEU A 1 143 ? 18.406 -15.623 -19.464 1.00 77.94 143 LEU A C 1
ATOM 1115 O O . LEU A 1 143 ? 19.280 -16.475 -19.329 1.00 77.94 143 LEU A O 1
ATOM 1119 N N . SER A 1 144 ? 18.259 -14.941 -20.602 1.00 70.81 144 SER A N 1
ATOM 1120 C CA . SER A 1 144 ? 19.096 -15.177 -21.788 1.00 70.81 144 SER A CA 1
ATOM 1121 C C . SER A 1 144 ? 20.565 -14.811 -21.552 1.00 70.81 144 SER A C 1
ATOM 1123 O O . SER A 1 144 ? 21.454 -15.538 -21.985 1.00 70.81 144 SER A O 1
ATOM 1125 N N . ALA A 1 145 ? 20.842 -13.736 -20.809 1.00 60.44 145 ALA A N 1
ATOM 1126 C CA . ALA A 1 145 ? 22.193 -13.317 -20.442 1.00 60.44 145 ALA A CA 1
ATOM 1127 C C . ALA A 1 145 ? 22.899 -14.348 -19.545 1.00 60.44 145 ALA A C 1
ATOM 1129 O O . ALA A 1 145 ? 24.109 -14.523 -19.651 1.00 60.44 145 ALA A O 1
ATOM 1130 N N . ARG A 1 146 ? 22.149 -15.084 -18.712 1.00 56.84 146 ARG A N 1
ATOM 1131 C CA . ARG A 1 146 ? 22.673 -16.189 -17.884 1.00 56.84 146 ARG A CA 1
ATOM 1132 C C . ARG A 1 146 ? 22.973 -17.463 -18.679 1.00 56.84 146 ARG A C 1
ATOM 1134 O O . ARG A 1 146 ? 23.697 -18.322 -18.185 1.00 56.84 146 ARG A O 1
ATOM 1141 N N . HIS A 1 147 ? 22.422 -17.587 -19.885 1.00 53.38 147 HIS A N 1
ATOM 1142 C CA . HIS A 1 147 ? 22.652 -18.710 -20.797 1.00 53.38 147 HIS A CA 1
ATOM 1143 C C . HIS A 1 147 ? 23.561 -18.355 -21.979 1.00 53.38 147 HIS A C 1
ATOM 1145 O O . HIS A 1 147 ? 23.877 -19.231 -22.786 1.00 53.38 147 HIS A O 1
ATOM 1151 N N . ALA A 1 148 ? 24.015 -17.103 -22.081 1.00 48.94 148 ALA A N 1
ATOM 1152 C CA . ALA A 1 148 ? 25.087 -16.754 -22.994 1.00 48.94 148 ALA A CA 1
ATOM 1153 C C . ALA A 1 148 ? 26.358 -17.487 -22.528 1.00 48.94 148 ALA A C 1
ATOM 1155 O O . ALA A 1 148 ? 26.733 -17.349 -21.358 1.00 48.94 148 ALA A O 1
ATOM 1156 N N . PRO A 1 149 ? 27.008 -18.299 -23.386 1.00 48.78 149 PRO A N 1
ATOM 1157 C CA . PRO A 1 149 ? 28.250 -18.954 -23.009 1.00 48.78 149 PRO A CA 1
ATOM 1158 C C . PRO A 1 149 ? 29.241 -17.879 -22.549 1.00 48.78 149 PRO A C 1
ATOM 1160 O O . PRO A 1 149 ? 29.300 -16.813 -23.175 1.00 48.78 149 PRO A O 1
ATOM 1163 N N . PRO A 1 150 ? 29.992 -18.115 -21.456 1.00 43.53 150 PRO A N 1
ATOM 1164 C CA . PRO A 1 150 ? 30.994 -17.164 -21.015 1.00 43.53 150 PRO A CA 1
ATOM 1165 C C . PRO A 1 150 ? 31.908 -16.872 -22.201 1.00 43.53 150 PRO A C 1
ATOM 1167 O O . PRO A 1 150 ? 32.443 -17.788 -22.830 1.00 43.53 150 PRO A O 1
ATOM 1170 N N . LYS A 1 151 ? 32.038 -15.586 -22.534 1.00 49.91 151 LYS A N 1
ATOM 1171 C CA . LYS A 1 151 ? 33.050 -15.126 -23.480 1.00 49.91 151 LYS A CA 1
ATOM 1172 C C . LYS A 1 151 ? 34.387 -15.704 -22.993 1.00 49.91 151 LYS A C 1
ATOM 1174 O O . LYS A 1 151 ? 34.686 -15.517 -21.810 1.00 49.91 151 LYS A O 1
ATOM 1179 N N . PRO A 1 152 ? 35.152 -16.431 -23.827 1.00 42.53 152 PRO A N 1
ATOM 1180 C CA . PRO A 1 152 ? 36.471 -16.890 -23.427 1.00 42.53 152 PRO A CA 1
ATOM 1181 C C . PRO A 1 152 ? 37.265 -15.695 -22.903 1.00 42.53 152 PRO A C 1
ATOM 1183 O O . PRO A 1 152 ? 37.297 -14.634 -23.534 1.00 42.53 152 PRO A O 1
ATOM 1186 N N . LEU A 1 153 ? 37.835 -15.858 -21.711 1.00 44.28 153 LEU A N 1
ATOM 1187 C CA . LEU A 1 153 ? 38.824 -14.947 -21.159 1.00 44.28 153 LEU A CA 1
ATOM 1188 C C . LEU A 1 153 ? 40.093 -15.108 -22.009 1.00 44.28 153 LEU A C 1
ATOM 1190 O O . LEU A 1 153 ? 41.006 -15.844 -21.639 1.00 44.28 153 LEU A O 1
ATOM 1194 N N . ASP A 1 154 ? 40.142 -14.463 -23.174 1.00 43.28 154 ASP A N 1
ATOM 1195 C CA . ASP A 1 154 ? 41.406 -14.308 -23.886 1.00 43.28 154 ASP A CA 1
ATOM 1196 C C . ASP A 1 154 ? 42.240 -13.279 -23.130 1.00 43.28 154 ASP A C 1
ATOM 1198 O O . ASP A 1 154 ? 42.091 -12.061 -23.231 1.00 43.28 154 ASP A O 1
ATOM 1202 N N . THR A 1 155 ? 43.083 -13.852 -22.282 1.00 45.34 155 THR A N 1
ATOM 1203 C CA . THR A 1 155 ? 44.213 -13.221 -21.630 1.00 45.34 155 THR A CA 1
ATOM 1204 C C . THR A 1 155 ? 45.301 -13.087 -22.687 1.00 45.34 155 THR A C 1
ATOM 1206 O O . THR A 1 155 ? 45.921 -14.087 -23.035 1.00 45.34 155 THR A O 1
ATOM 1209 N N . ALA A 1 156 ? 45.522 -11.880 -23.201 1.00 36.25 156 ALA A N 1
ATOM 1210 C CA . ALA A 1 156 ? 46.810 -11.443 -23.736 1.00 36.25 156 ALA A CA 1
ATOM 1211 C C . ALA A 1 156 ? 46.756 -9.934 -24.015 1.00 36.25 156 ALA A C 1
ATOM 1213 O O . ALA A 1 156 ? 46.226 -9.499 -25.036 1.00 36.25 156 ALA A O 1
ATOM 1214 N N . GLU A 1 157 ? 47.351 -9.134 -23.129 1.00 40.53 157 GLU A N 1
ATOM 1215 C CA . GLU A 1 157 ? 48.123 -7.993 -23.626 1.00 40.53 157 GLU A CA 1
ATOM 1216 C C . GLU A 1 157 ? 49.202 -8.544 -24.573 1.00 40.53 157 GLU A C 1
ATOM 1218 O O . GLU A 1 157 ? 49.800 -9.592 -24.302 1.00 40.53 157 GLU A O 1
ATOM 1223 N N . PRO A 1 158 ? 49.459 -7.838 -25.676 1.00 40.06 158 PRO A N 1
ATOM 1224 C CA . PRO A 1 158 ? 50.775 -7.234 -25.738 1.00 40.06 158 PRO A CA 1
ATOM 1225 C C . PRO A 1 158 ? 50.704 -5.763 -26.145 1.00 40.06 158 PRO A C 1
ATOM 1227 O O . PRO A 1 158 ? 50.049 -5.370 -27.110 1.00 40.06 158 PRO A O 1
ATOM 1230 N N . THR A 1 159 ? 51.439 -4.964 -25.380 1.00 42.66 159 THR A N 1
ATOM 1231 C CA . THR A 1 159 ? 52.186 -3.798 -25.841 1.00 42.66 159 THR A CA 1
ATOM 1232 C C . THR A 1 159 ? 52.741 -4.044 -27.244 1.00 42.66 159 THR A C 1
ATOM 1234 O O . THR A 1 159 ? 53.527 -4.969 -27.411 1.00 42.66 159 THR A O 1
ATOM 1237 N N . ASP A 1 160 ? 52.362 -3.229 -28.227 1.00 36.78 160 ASP A N 1
ATOM 1238 C CA . ASP A 1 160 ? 53.331 -2.690 -29.182 1.00 36.78 160 ASP A CA 1
ATOM 1239 C C . ASP A 1 160 ? 52.753 -1.505 -29.971 1.00 36.78 160 ASP A C 1
ATOM 1241 O O . ASP A 1 160 ? 51.667 -1.524 -30.551 1.00 36.78 160 ASP A O 1
ATOM 1245 N N . GLU A 1 161 ? 53.534 -0.440 -29.917 1.00 39.09 161 GLU A N 1
ATOM 1246 C CA . GLU A 1 161 ? 53.482 0.810 -30.658 1.00 39.09 161 GLU A CA 1
ATOM 1247 C C . GLU A 1 161 ? 53.468 0.561 -32.182 1.00 39.09 161 GLU A C 1
ATOM 1249 O O . GLU A 1 161 ? 54.231 -0.280 -32.665 1.00 39.09 161 GLU A O 1
ATOM 1254 N N . PRO A 1 162 ? 52.680 1.284 -33.004 1.00 39.53 162 PRO A N 1
ATOM 1255 C CA . PRO A 1 162 ? 52.794 1.151 -34.447 1.00 39.53 162 PRO A CA 1
ATOM 1256 C C . PRO A 1 162 ? 53.997 1.970 -34.935 1.00 39.53 162 PRO A C 1
ATOM 1258 O O . PRO A 1 162 ? 53.845 3.072 -35.461 1.00 39.53 162 PRO A O 1
ATOM 1261 N N . THR A 1 163 ? 55.208 1.422 -34.802 1.00 43.84 163 THR A N 1
ATOM 1262 C CA . THR A 1 163 ? 56.315 1.847 -35.667 1.00 43.84 163 THR A CA 1
ATOM 1263 C C . THR A 1 163 ? 56.091 1.213 -37.035 1.00 43.84 163 THR A C 1
ATOM 1265 O O . THR A 1 163 ? 56.200 0.001 -37.209 1.00 43.84 163 THR A O 1
ATOM 1268 N N . ALA A 1 164 ? 55.727 2.038 -38.012 1.00 48.72 164 ALA A N 1
ATOM 1269 C CA . ALA A 1 164 ? 55.546 1.625 -39.396 1.00 48.72 164 ALA A CA 1
ATOM 1270 C C . ALA A 1 164 ? 56.837 1.019 -39.986 1.00 48.72 164 ALA A C 1
ATOM 1272 O O . ALA A 1 164 ? 57.885 1.665 -39.921 1.00 48.72 164 ALA A O 1
ATOM 1273 N N . PRO A 1 165 ? 56.777 -0.136 -40.674 1.00 45.56 165 PRO A N 1
ATOM 1274 C CA . PRO A 1 165 ? 57.782 -0.503 -41.654 1.00 45.56 165 PRO A CA 1
ATOM 1275 C C . PRO A 1 165 ? 57.280 -0.165 -43.067 1.00 45.56 165 PRO A C 1
ATOM 1277 O O . PRO A 1 165 ? 56.237 -0.637 -43.518 1.00 45.56 165 PRO A O 1
ATOM 1280 N N . MET A 1 166 ? 58.047 0.672 -43.772 1.00 50.56 166 MET A N 1
ATOM 1281 C CA . MET A 1 166 ? 57.958 0.877 -45.225 1.00 50.56 166 MET A CA 1
ATOM 1282 C C . MET A 1 166 ? 57.975 -0.467 -45.980 1.00 50.56 166 MET A C 1
ATOM 1284 O O . MET A 1 166 ? 58.735 -1.360 -45.598 1.00 50.56 166 MET A O 1
ATOM 1288 N N . PRO A 1 167 ? 57.224 -0.617 -47.088 1.00 60.34 167 PRO A N 1
ATOM 1289 C CA . PRO A 1 167 ? 57.339 -1.797 -47.936 1.00 60.34 167 PRO A CA 1
ATOM 1290 C C . PRO A 1 167 ? 58.638 -1.752 -48.768 1.00 60.34 167 PRO A C 1
ATOM 1292 O O . PRO A 1 167 ? 59.054 -0.671 -49.200 1.00 60.34 167 PRO A O 1
ATOM 1295 N N . PRO A 1 168 ? 59.277 -2.904 -49.046 1.00 47.75 168 PRO A N 1
ATOM 1296 C CA . PRO A 1 168 ? 60.408 -2.965 -49.959 1.00 47.75 168 PRO A CA 1
ATOM 1297 C C . PRO A 1 168 ? 59.906 -2.881 -51.406 1.00 47.75 168 PRO A C 1
ATOM 1299 O O . PRO A 1 168 ? 59.141 -3.727 -51.864 1.00 47.75 168 PRO A O 1
ATOM 1302 N N . ALA A 1 169 ? 60.362 -1.877 -52.154 1.00 49.03 169 ALA A N 1
ATOM 1303 C CA . ALA A 1 169 ? 60.291 -1.910 -53.609 1.00 49.03 169 ALA A CA 1
ATOM 1304 C C . ALA A 1 169 ? 61.457 -2.768 -54.119 1.00 49.03 169 ALA A C 1
ATOM 1306 O O . ALA A 1 169 ? 62.605 -2.324 -54.113 1.00 49.03 169 ALA A O 1
ATOM 1307 N N . GLN A 1 170 ? 61.171 -4.001 -54.540 1.00 41.94 170 GLN A N 1
ATOM 1308 C CA . GLN A 1 170 ? 62.109 -4.802 -55.323 1.00 41.94 170 GLN A CA 1
ATOM 1309 C C . GLN A 1 170 ? 61.588 -4.967 -56.749 1.00 41.94 170 GLN A C 1
ATOM 1311 O O . GLN A 1 170 ? 60.452 -5.368 -56.988 1.00 41.94 170 GLN A O 1
ATOM 1316 N N . ALA A 1 171 ? 62.462 -4.575 -57.671 1.00 44.56 171 ALA A N 1
ATOM 1317 C CA . ALA A 1 171 ? 62.276 -4.520 -59.106 1.00 44.56 171 ALA A CA 1
ATOM 1318 C C . ALA A 1 171 ? 62.159 -5.906 -59.756 1.00 44.56 171 ALA A C 1
ATOM 1320 O O . ALA A 1 171 ? 62.748 -6.875 -59.284 1.00 44.56 171 ALA A O 1
ATOM 1321 N N . THR A 1 172 ? 61.450 -5.964 -60.882 1.00 41.34 172 THR A N 1
ATOM 1322 C CA . THR A 1 172 ? 61.607 -6.915 -62.005 1.00 41.34 172 THR A CA 1
ATOM 1323 C C . THR A 1 172 ? 60.675 -6.405 -63.121 1.00 41.34 172 THR A C 1
ATOM 1325 O O . THR A 1 172 ? 59.569 -5.973 -62.816 1.00 41.34 172 THR A O 1
ATOM 1328 N N . ALA A 1 173 ? 61.029 -6.330 -64.403 1.00 40.94 173 ALA A N 1
ATOM 1329 C CA . ALA A 1 173 ? 62.110 -6.910 -65.194 1.00 40.94 173 ALA A CA 1
ATOM 1330 C C . ALA A 1 173 ? 62.488 -5.965 -66.354 1.00 40.94 173 ALA A C 1
ATOM 1332 O O . ALA A 1 173 ? 61.673 -5.063 -66.662 1.00 40.94 173 ALA A O 1
#

Radius of gyration: 31.13 Å; Cα contacts (8 Å, |Δi|>4): 119; chains: 1; bounding box: 83×32×93 Å

Nearest PDB structures (foldseek):
  3f52-assembly1_E  TM=7.592E-01  e=1.219E-01  Corynebacterium glutamicum
  3f51-assembly1_A  TM=7.032E-01  e=1.041E-01  Corynebacterium glutamicum
  3eus-assembly1_B  TM=7.816E-01  e=2.692E-01  Ruegeria pomeroyi
  6jq1-assembly1_A  TM=6.394E-01  e=1.588E-01  Deinococcus geothermalis DSM 11300
  3f52-assembly1_A  TM=7.273E-01  e=2.298E-01  Corynebacterium glutamicum

Foldseek 3Di:
DPPVVLVVDDDALVLVVVCCCVPPVDLCRLCVQLVHHSVVNVCCSVVVDPCDPCNSVSCVSVCSCVVVVVVCPVVVPPVVPPPPPPVQPPLVVLCVLLVHDLCRLCVQLVHHSVVSVCNNVSVDDDDPVSVVSSVVNSVVSNVVVVVPPPDPPPDDDDDDDPPDDDDDDDDDD

Sequence (173 aa):
MSRENSQKINFSSEDVRKFASERYGTLKNFAKAIGVSQPNLTQSLSGKRPFGASWRERLDEVGFFEWLSPINKELIKDELINVETKLNIDIDGAIELSNTPAPRLAQLMGVSAAILDTWRTGASTPTLEQLVNLFNLTVALGLSARHAPPKPLDTAEPTDEPTAPMPPAQATA

Mean predicted aligned error: 19.43 Å

Secondary structure (DSSP, 8-state):
--HHHHTT----HHHHHHHHHHHHSSHHHHHHHTT--HHHHHHHHTTSS---THHHHHHHHTTHHHHHHHHHHHHHHHSTT-S-------HHHHHHHHT--HHHHHHHTTS-HHHHHHHHTTSS---HHHHHHHHHHHHHHHHHHHHSPPPP-----------PPPPP-----

Solvent-accessible surface area (backbone atoms only — not comparable to full-atom values): 10593 Å² total; per-residue (Å²): 129,61,71,76,58,62,75,71,61,86,84,52,54,64,55,55,50,51,50,23,42,76,78,45,67,33,62,61,54,33,20,58,74,51,71,47,55,50,69,58,50,52,35,33,55,66,65,80,32,74,8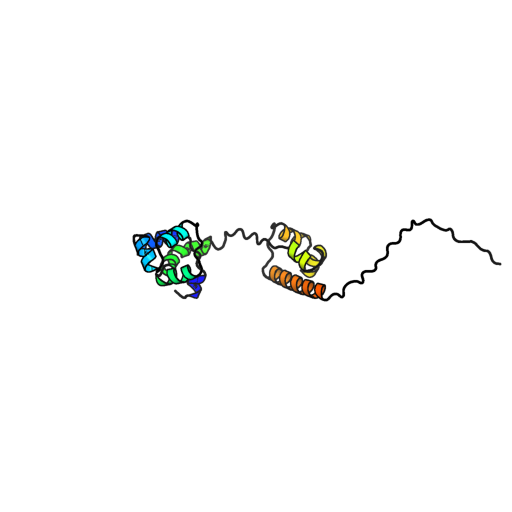1,53,84,69,48,57,58,33,37,52,76,72,43,46,53,70,62,42,48,74,70,32,66,60,48,71,66,59,62,78,69,64,66,80,70,68,63,80,52,60,51,67,59,42,29,60,54,24,76,38,59,64,65,58,48,17,56,76,70,74,44,51,54,68,58,53,48,28,31,57,72,56,77,44,81,77,52,72,68,54,52,53,50,51,50,53,50,27,53,54,34,30,56,48,59,73,66,49,75,78,75,78,84,80,83,69,87,75,93,77,78,88,77,82,78,82,82,84,90,77,88,85,133